Protein AF-A0A2R6DXY2-F1 (afdb_monomer)

Radius of gyration: 18.23 Å; Cα contacts (8 Å, |Δi|>4): 212; chains: 1; bounding box: 72×23×30 Å

Foldseek 3Di:
DDDDDDPPPPPDPPPDVWDWDWDQAQQAIKTWTDDPPDTDDIDHQDGAGFQEWDDDPQKI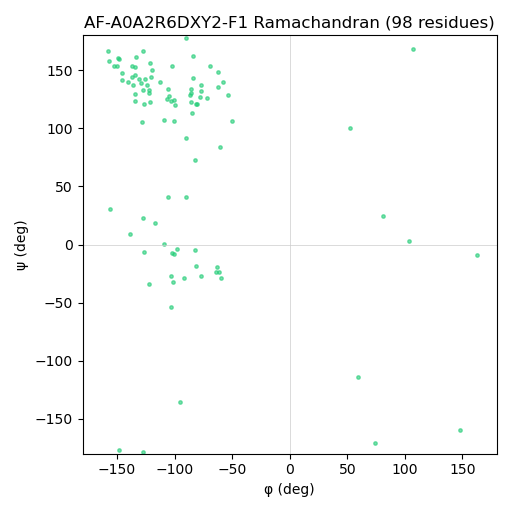WTAHQAAIWIDRPPGTDGPPPTHFRYWYDDPPDIDGHDDD

pLDDT: mean 86.92, std 17.07, range [41.28, 98.19]

Secondary structure (DSSP, 8-state):
-----SSTT--S------EEEEEEETTEEEEEEE-SSSEEEEEEEE-S--SEEEE-SS-EEEE-SS-EEEESSS--EE-S--S-SEEEEETTEEEEE---

Sequence (100 aa):
MGEDASEERNLFARTREQTAAYVASDLGVVRVDLGPDRIGEFSLVERCSARGVAASDALITVATPDDVLLDRGDGFADAGFGAATAVGIDGETVYAGAPD

Solvent-accessible surface area (backbone atoms only — not comparable to full-atom values): 6024 Å² total; per-residue (Å²): 139,83,79,89,87,79,77,82,85,75,79,72,87,69,82,61,89,58,48,78,44,76,44,51,31,70,72,13,36,33,41,33,36,28,50,99,88,47,82,61,61,71,47,79,79,45,82,41,55,25,59,19,57,32,72,59,99,69,38,39,38,32,8,16,80,65,31,26,34,38,24,71,84,87,55,78,40,79,68,78,76,36,50,22,44,40,42,43,71,59,92,91,47,78,48,77,38,57,88,133

Nearest PDB structures (foldseek):
  6y7o-assembly2_B  TM=6.076E-01  e=1.134E-01  synthetic construct
  6ttu-assembly1_T  TM=5.366E-01  e=1.659E-01  Homo sapiens
  7mqa-assembly1_LT  TM=6.760E-01  e=9.467E-01  Homo sapiens
  6h16-assembly1_A  TM=6.394E-01  e=9.467E-01  Homo sapiens
  7cqy-assembly2_B  TM=5.772E-01  e=2.662E+00  Acidithiobacillus ferrooxidans

Structure (mmCIF, N/CA/C/O backbone):
data_AF-A0A2R6DXY2-F1
#
_entry.id   AF-A0A2R6DXY2-F1
#
loop_
_atom_site.group_PDB
_atom_site.id
_atom_site.type_symbol
_atom_site.label_atom_id
_atom_site.label_alt_id
_atom_site.label_comp_id
_atom_site.label_asym_id
_atom_site.label_entity_id
_atom_site.label_seq_id
_atom_site.pdbx_PDB_ins_code
_atom_site.Cartn_x
_atom_site.Cartn_y
_atom_site.Cartn_z
_atom_site.occupancy
_atom_site.B_iso_or_equiv
_atom_site.auth_seq_id
_atom_site.auth_comp_id
_atom_site.auth_asym_id
_atom_site.auth_atom_id
_atom_site.pdbx_PDB_model_num
ATOM 1 N N . MET A 1 1 ? -53.065 5.741 13.393 1.00 47.81 1 MET A N 1
ATOM 2 C CA . MET A 1 1 ? -52.691 4.621 12.502 1.00 47.81 1 MET A CA 1
ATOM 3 C C . MET A 1 1 ? -52.083 5.238 11.250 1.00 47.81 1 MET A C 1
ATOM 5 O O . MET A 1 1 ? -52.820 5.888 10.529 1.00 47.81 1 MET A O 1
ATOM 9 N N . GLY A 1 2 ? -50.782 5.188 10.986 1.00 52.72 2 GLY A N 1
ATOM 10 C CA . GLY A 1 2 ? -49.680 4.541 11.700 1.00 52.72 2 GLY A CA 1
ATOM 11 C C . GLY A 1 2 ? -48.605 5.541 12.128 1.00 52.72 2 GLY A C 1
ATOM 12 O O . GLY A 1 2 ? -48.518 6.643 11.590 1.00 52.72 2 GLY A O 1
ATOM 13 N N . GLU A 1 3 ? -47.875 5.135 13.155 1.00 52.91 3 GLU A N 1
ATOM 14 C CA . GLU A 1 3 ? -46.716 5.819 13.714 1.00 52.91 3 GLU A CA 1
ATOM 15 C C . GLU A 1 3 ? -45.445 5.456 12.927 1.00 52.91 3 GLU A C 1
ATOM 17 O O . GLU A 1 3 ? -45.430 4.461 12.203 1.00 52.91 3 GLU A O 1
ATOM 22 N N . ASP A 1 4 ? -44.419 6.292 13.097 1.00 56.62 4 ASP A N 1
ATOM 23 C CA . ASP A 1 4 ? -42.991 5.950 13.067 1.00 56.62 4 ASP A CA 1
ATOM 24 C C . ASP A 1 4 ? -42.431 5.181 11.860 1.00 56.62 4 ASP A C 1
ATOM 26 O O . ASP A 1 4 ? -42.464 3.958 11.796 1.00 56.62 4 ASP A O 1
ATOM 30 N N . ALA A 1 5 ? -41.788 5.907 10.935 1.00 57.06 5 ALA A N 1
ATOM 31 C CA . ALA A 1 5 ? -40.783 5.325 10.032 1.00 57.06 5 ALA A CA 1
ATOM 32 C C . ALA A 1 5 ? -39.783 6.368 9.490 1.00 57.06 5 ALA A C 1
ATOM 34 O O . ALA A 1 5 ? -39.340 6.284 8.343 1.00 57.06 5 ALA A O 1
ATOM 35 N N . SER A 1 6 ? -39.465 7.427 10.242 1.00 53.41 6 SER A N 1
ATOM 36 C CA . SER A 1 6 ? -38.537 8.470 9.752 1.00 53.41 6 SER A CA 1
ATOM 37 C C . SER A 1 6 ? -37.354 8.773 10.669 1.00 53.41 6 SER A C 1
ATOM 39 O O . SER A 1 6 ? -36.429 9.450 10.226 1.00 53.41 6 SER A O 1
ATOM 41 N N . GLU A 1 7 ? -37.298 8.206 11.876 1.00 50.00 7 GLU A N 1
ATOM 42 C CA . GLU A 1 7 ? -36.168 8.409 12.799 1.00 50.00 7 GLU A CA 1
ATOM 43 C C . GLU A 1 7 ? -35.175 7.228 12.842 1.00 50.00 7 GLU A C 1
ATOM 45 O O . GLU A 1 7 ? -34.075 7.357 13.374 1.00 50.00 7 GLU A O 1
ATOM 50 N N . GLU A 1 8 ? -35.483 6.102 12.187 1.00 41.28 8 GLU A N 1
ATOM 51 C CA . GLU A 1 8 ? -34.664 4.873 12.227 1.00 41.28 8 GLU A CA 1
ATOM 52 C C . GLU A 1 8 ? -33.468 4.864 11.256 1.00 41.28 8 GLU A C 1
ATOM 54 O O . GLU A 1 8 ? -32.636 3.960 11.277 1.00 41.28 8 GLU A O 1
ATOM 59 N N . ARG A 1 9 ? -33.330 5.886 10.408 1.00 46.94 9 ARG A N 1
ATOM 60 C CA . ARG A 1 9 ? -32.213 6.020 9.456 1.00 46.94 9 ARG A CA 1
ATOM 61 C C . ARG A 1 9 ? -31.214 7.092 9.893 1.00 46.94 9 ARG A C 1
ATOM 63 O O . ARG A 1 9 ? -30.744 7.865 9.074 1.00 46.94 9 ARG A O 1
ATOM 70 N N . ASN A 1 10 ? -30.905 7.167 11.182 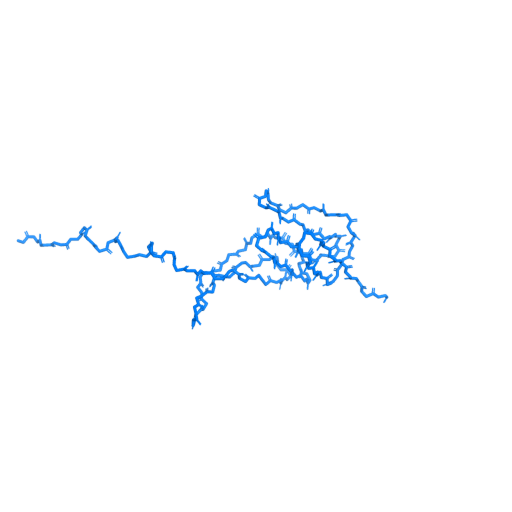1.00 47.22 10 ASN A N 1
ATOM 71 C CA . ASN A 1 10 ? -29.830 8.023 11.705 1.00 47.22 10 ASN A CA 1
ATOM 72 C C . ASN A 1 10 ? -28.840 7.251 12.589 1.00 47.22 10 ASN A C 1
ATOM 74 O O . ASN A 1 10 ? -28.131 7.833 13.408 1.00 47.22 10 ASN A O 1
ATOM 78 N N . LEU A 1 11 ? -28.751 5.934 12.422 1.00 51.94 11 LEU A N 1
ATOM 79 C CA . LEU A 1 11 ? -27.739 5.120 13.078 1.00 51.94 11 LEU A CA 1
ATOM 80 C C . LEU A 1 11 ? -26.761 4.671 11.994 1.00 51.94 11 LEU A C 1
ATOM 82 O O . LEU A 1 11 ? -27.177 3.923 11.135 1.00 51.94 11 LEU A O 1
ATOM 86 N N . PHE A 1 12 ? -25.546 5.228 11.964 1.00 48.16 12 PHE A N 1
ATOM 87 C CA . PHE A 1 12 ? -24.272 4.615 11.513 1.00 48.16 12 PHE A CA 1
ATOM 88 C C . PHE A 1 12 ? -23.182 5.659 11.218 1.00 48.16 12 PHE A C 1
ATOM 90 O O . PHE A 1 12 ? -22.021 5.295 11.113 1.00 48.16 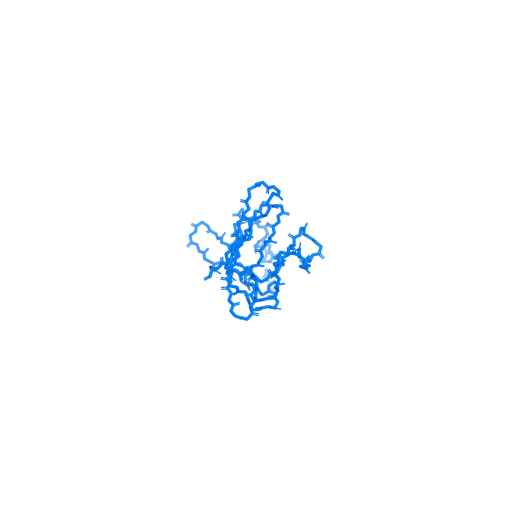12 PHE A O 1
ATOM 97 N N . ALA A 1 13 ? -23.476 6.962 11.207 1.00 44.75 13 ALA A N 1
ATOM 98 C CA . ALA A 1 13 ? -22.437 7.993 11.079 1.00 44.75 13 ALA A CA 1
ATOM 99 C C . ALA A 1 13 ? -21.879 8.447 12.443 1.00 44.75 13 ALA A C 1
ATOM 101 O O . ALA A 1 13 ? -21.654 9.627 12.696 1.00 44.75 13 ALA A O 1
ATOM 102 N N . ARG A 1 14 ? -21.655 7.507 13.367 1.00 41.28 14 ARG A N 1
ATOM 103 C CA . ARG A 1 14 ? -20.570 7.689 14.333 1.00 41.28 14 ARG A CA 1
ATOM 104 C C . ARG A 1 14 ? -19.383 7.045 13.646 1.00 41.28 14 ARG A C 1
ATOM 106 O O . ARG A 1 14 ? -19.222 5.832 13.760 1.00 41.28 14 ARG A O 1
ATOM 113 N N . THR A 1 15 ? -18.620 7.835 12.891 1.00 51.53 15 THR A N 1
ATOM 114 C CA . THR A 1 15 ? -17.292 7.438 12.417 1.00 51.53 15 THR A CA 1
ATOM 115 C C . THR A 1 15 ? -16.457 7.199 13.664 1.00 51.53 15 THR A C 1
ATOM 117 O O . THR A 1 15 ? -15.830 8.099 14.211 1.00 51.53 15 THR A O 1
ATOM 120 N N . ARG A 1 16 ? -16.588 5.991 14.208 1.00 55.69 16 ARG A N 1
ATOM 121 C CA . ARG A 1 16 ? -15.682 5.443 15.200 1.00 55.69 16 ARG A CA 1
ATOM 122 C C . ARG A 1 16 ? -14.318 5.467 14.525 1.00 55.69 16 ARG A C 1
ATOM 124 O O . ARG A 1 16 ? -14.258 5.197 13.326 1.00 55.69 16 ARG A O 1
ATOM 131 N N . GLU A 1 17 ? -13.272 5.812 15.261 1.00 57.53 17 GLU A N 1
ATOM 132 C CA . GLU A 1 17 ? -11.899 5.667 14.782 1.00 57.53 17 GLU A CA 1
ATOM 133 C C . GLU A 1 17 ? -11.752 4.233 14.252 1.00 57.53 17 GLU A C 1
ATOM 135 O O . GLU A 1 17 ? -11.848 3.266 15.008 1.00 57.53 17 GLU A O 1
ATOM 140 N N . GLN A 1 18 ? -11.704 4.105 12.927 1.00 71.19 18 GLN A N 1
ATOM 141 C CA . GLN A 1 18 ? -11.587 2.840 12.218 1.00 71.19 18 GLN A CA 1
ATOM 142 C C . GLN A 1 18 ? -10.169 2.790 11.689 1.00 71.19 18 GLN A C 1
ATOM 144 O O . GLN A 1 18 ? -9.714 3.720 11.023 1.00 71.19 18 GLN A O 1
ATOM 149 N N . THR A 1 19 ? -9.461 1.721 12.019 1.00 88.50 19 THR A N 1
ATOM 150 C CA . THR A 1 19 ? -8.109 1.506 11.518 1.00 88.50 19 THR A CA 1
ATOM 151 C C . THR A 1 19 ? -8.216 0.829 10.162 1.00 88.50 19 THR A C 1
ATOM 153 O O . THR A 1 19 ? -8.803 -0.244 10.058 1.00 88.50 19 THR A O 1
ATOM 156 N N . ALA A 1 20 ? -7.652 1.433 9.121 1.00 91.62 20 ALA A N 1
ATOM 157 C CA . ALA A 1 20 ? -7.544 0.778 7.825 1.00 91.62 20 ALA A CA 1
ATOM 158 C C . ALA A 1 20 ? -6.341 -0.175 7.832 1.00 91.62 20 ALA A C 1
ATOM 160 O O . ALA A 1 20 ? -5.206 0.248 8.046 1.00 91.62 20 ALA A O 1
ATOM 161 N N . ALA A 1 21 ? -6.588 -1.456 7.585 1.00 94.31 21 ALA A N 1
ATOM 162 C CA . ALA A 1 21 ? -5.555 -2.430 7.263 1.00 94.31 21 ALA A CA 1
ATOM 163 C C . ALA A 1 21 ? -5.543 -2.704 5.758 1.00 94.31 21 ALA A C 1
ATOM 165 O O . ALA A 1 21 ? -6.567 -2.583 5.085 1.00 94.31 21 ALA A O 1
ATOM 166 N N . TYR A 1 22 ? -4.387 -3.110 5.240 1.00 96.38 22 TYR A N 1
ATOM 167 C CA . TYR A 1 22 ? -4.213 -3.448 3.832 1.00 96.38 22 TYR A CA 1
ATOM 168 C C . TYR A 1 22 ? -3.662 -4.861 3.697 1.00 96.38 22 TYR A C 1
ATOM 170 O O . TYR A 1 22 ? -2.756 -5.257 4.430 1.00 96.38 22 TYR A O 1
ATOM 178 N N . VAL A 1 23 ? -4.215 -5.620 2.755 1.00 97.00 23 VAL A N 1
ATOM 179 C CA . VAL A 1 23 ? -3.816 -7.000 2.475 1.00 97.00 23 VAL A CA 1
ATOM 180 C C . VAL A 1 23 ? -3.360 -7.093 1.028 1.00 97.00 23 VAL A C 1
ATOM 182 O O . VAL A 1 23 ? -4.121 -6.776 0.114 1.00 97.00 23 VAL A O 1
ATOM 185 N N . ALA A 1 24 ? -2.121 -7.541 0.830 1.00 97.19 24 ALA A N 1
ATOM 186 C CA . ALA A 1 24 ? -1.606 -7.893 -0.485 1.00 97.19 24 ALA A CA 1
ATOM 187 C C . ALA A 1 24 ? -2.152 -9.260 -0.910 1.00 97.19 24 ALA A C 1
ATOM 189 O O . ALA A 1 24 ? -2.234 -10.202 -0.116 1.00 97.19 24 ALA A O 1
ATOM 190 N N . SER A 1 25 ? -2.556 -9.369 -2.164 1.00 96.50 25 SER A N 1
ATOM 191 C CA . SER A 1 25 ? -3.037 -10.598 -2.782 1.00 96.50 25 SER A CA 1
ATOM 192 C C . SER A 1 25 ? -2.694 -10.577 -4.265 1.00 96.50 25 SER A C 1
ATOM 194 O O . SER A 1 25 ? -2.518 -9.516 -4.854 1.00 96.50 25 SER A O 1
ATOM 196 N N . ASP A 1 26 ? -2.684 -11.746 -4.899 1.00 95.12 26 ASP A N 1
ATOM 197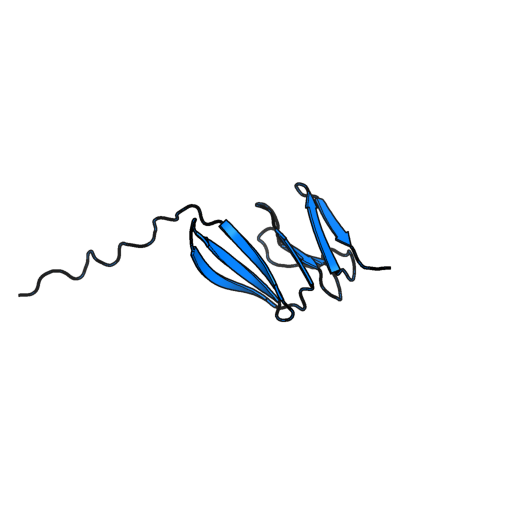 C CA . ASP A 1 26 ? -2.403 -11.848 -6.338 1.00 95.12 26 ASP A CA 1
ATOM 198 C C . ASP A 1 26 ? -3.429 -11.089 -7.210 1.00 95.12 26 ASP A C 1
ATOM 200 O O . ASP A 1 26 ? -3.121 -10.668 -8.319 1.00 95.12 26 ASP A O 1
ATOM 204 N N . LEU A 1 27 ? -4.642 -10.864 -6.682 1.00 96.06 27 LEU A N 1
ATOM 205 C CA . LEU A 1 27 ? -5.679 -10.039 -7.312 1.00 96.06 27 LEU A CA 1
ATOM 206 C C . LEU A 1 27 ? -5.428 -8.525 -7.173 1.00 96.06 27 LEU A C 1
ATOM 208 O O . LEU A 1 27 ? -5.949 -7.747 -7.978 1.00 96.06 27 LEU A O 1
ATOM 212 N N . GLY A 1 28 ? -4.723 -8.098 -6.125 1.00 96.25 28 GLY A N 1
ATOM 213 C CA . GLY A 1 28 ? -4.521 -6.688 -5.810 1.00 96.25 28 GLY A CA 1
ATOM 214 C C . GLY A 1 28 ? -4.411 -6.394 -4.324 1.00 96.25 28 GLY A C 1
ATOM 215 O O . GLY A 1 28 ? -4.133 -7.274 -3.505 1.00 96.25 28 GLY A O 1
ATOM 216 N N . VAL A 1 29 ? -4.653 -5.132 -3.981 1.00 97.44 29 VAL A N 1
ATOM 217 C CA . VAL A 1 29 ? -4.615 -4.650 -2.599 1.00 97.44 29 VAL A CA 1
ATOM 218 C C . VAL A 1 29 ? -6.027 -4.470 -2.077 1.00 97.44 29 VAL A C 1
ATOM 220 O O . VAL A 1 29 ? -6.830 -3.725 -2.641 1.00 97.44 29 VAL A O 1
ATOM 223 N N . VAL A 1 30 ? -6.327 -5.147 -0.973 1.00 97.31 30 VAL A N 1
ATOM 224 C CA . VAL A 1 30 ? -7.615 -5.038 -0.286 1.00 97.31 30 VAL A CA 1
ATOM 225 C C . VAL A 1 30 ? -7.458 -4.118 0.915 1.00 97.31 30 VAL A C 1
ATOM 227 O O . VAL A 1 30 ? -6.634 -4.389 1.786 1.00 97.31 30 VAL A O 1
ATOM 230 N N . ARG A 1 31 ? -8.268 -3.061 0.986 1.00 95.50 31 ARG A N 1
ATOM 231 C CA . ARG A 1 31 ? -8.447 -2.253 2.196 1.00 95.50 31 ARG A CA 1
ATOM 232 C C . ARG A 1 31 ? -9.508 -2.901 3.069 1.00 95.50 31 ARG A C 1
ATOM 234 O O . ARG A 1 31 ? -10.571 -3.270 2.572 1.00 95.50 31 ARG A O 1
ATOM 241 N N . VAL A 1 32 ? -9.224 -3.006 4.358 1.00 95.56 32 VAL A N 1
ATOM 242 C CA . VAL A 1 32 ? -10.091 -3.602 5.371 1.00 95.56 32 VAL A CA 1
ATOM 243 C C . VAL A 1 32 ? -10.266 -2.601 6.503 1.00 95.56 32 VAL A C 1
ATOM 245 O O . VAL A 1 32 ? -9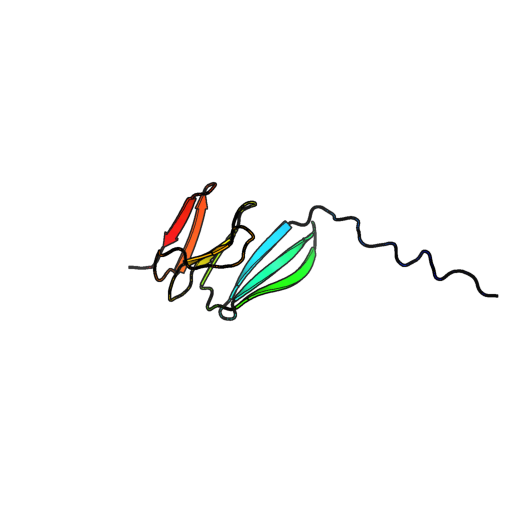.290 -2.195 7.131 1.00 95.56 32 VAL A O 1
ATOM 248 N N . ASP A 1 33 ? -11.503 -2.211 6.777 1.00 93.44 33 ASP A N 1
ATOM 249 C CA . ASP A 1 33 ? -11.825 -1.351 7.909 1.00 93.44 33 ASP A CA 1
ATOM 250 C C . ASP A 1 33 ? -11.913 -2.188 9.189 1.00 93.44 33 ASP A C 1
ATOM 252 O O . ASP A 1 33 ? -12.704 -3.128 9.292 1.00 93.44 33 ASP A O 1
ATOM 256 N N . LEU A 1 34 ? -11.084 -1.868 10.179 1.00 91.38 34 LEU A N 1
ATOM 257 C CA . LEU A 1 34 ? -11.035 -2.559 11.462 1.00 91.38 34 LEU A CA 1
ATOM 258 C C . LEU A 1 34 ? -11.684 -1.710 12.551 1.00 91.38 34 LEU A C 1
ATOM 260 O O . LEU A 1 34 ? -11.338 -0.547 12.768 1.00 91.38 34 LEU A O 1
ATOM 264 N N . GLY A 1 35 ? -12.620 -2.330 13.265 1.00 88.06 35 GLY A N 1
ATOM 265 C CA . GLY A 1 35 ? -13.087 -1.852 14.557 1.00 88.06 35 GLY A CA 1
ATOM 266 C C . GLY A 1 35 ? -12.265 -2.453 15.705 1.00 88.06 35 GLY A C 1
ATOM 267 O O . GLY A 1 35 ? -11.420 -3.316 15.478 1.00 88.06 35 GLY A O 1
ATOM 268 N N . PRO A 1 36 ? -12.552 -2.067 16.960 1.00 84.88 36 PRO A N 1
ATOM 269 C CA . PRO A 1 36 ? -11.803 -2.542 18.131 1.00 84.88 36 PRO A CA 1
ATOM 270 C C . PRO A 1 36 ? -11.835 -4.069 18.327 1.00 84.88 36 PRO A C 1
ATOM 272 O O . PRO A 1 36 ? -10.902 -4.639 18.879 1.00 84.88 36 PRO A O 1
ATOM 275 N N . ASP A 1 37 ? -12.907 -4.727 17.883 1.00 88.25 37 ASP A N 1
ATOM 276 C CA . ASP A 1 37 ? -13.181 -6.150 18.127 1.00 88.25 37 ASP A CA 1
ATOM 277 C C . ASP A 1 37 ? -13.748 -6.882 16.896 1.00 88.25 37 ASP A C 1
ATOM 279 O O . ASP A 1 37 ? -14.177 -8.033 16.991 1.00 88.25 37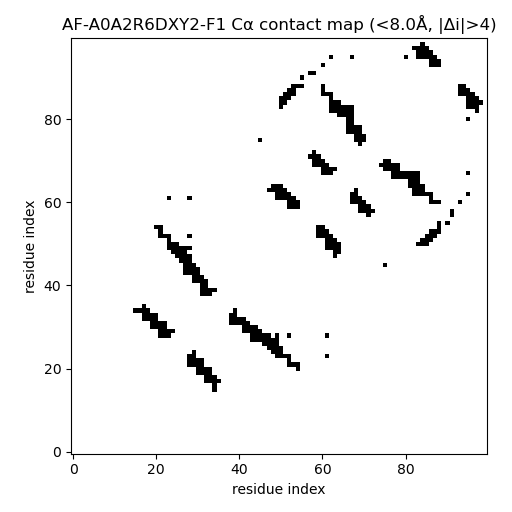 ASP A O 1
ATOM 283 N N . ARG A 1 38 ? -13.764 -6.232 15.725 1.00 88.31 38 ARG A N 1
ATOM 284 C CA . ARG A 1 38 ? -14.359 -6.787 14.501 1.00 88.31 38 ARG A CA 1
ATOM 285 C C . ARG A 1 38 ? -13.686 -6.288 13.232 1.00 88.31 38 ARG A C 1
ATOM 287 O O . ARG A 1 38 ? -13.201 -5.160 13.180 1.00 88.31 38 ARG A O 1
ATOM 294 N N . ILE A 1 39 ? -13.772 -7.112 12.194 1.00 91.88 39 ILE A N 1
ATOM 295 C CA . ILE A 1 39 ? -13.509 -6.720 10.811 1.00 91.88 39 ILE A CA 1
ATOM 296 C C . ILE A 1 39 ? -14.811 -6.160 10.229 1.00 91.88 39 ILE A C 1
ATOM 298 O O . ILE A 1 39 ? -15.869 -6.776 10.371 1.00 91.88 39 ILE A O 1
ATOM 302 N N . GLY A 1 40 ? -14.732 -4.968 9.649 1.00 89.75 40 GLY A N 1
ATOM 303 C CA . GLY A 1 40 ? -15.830 -4.272 8.995 1.00 89.75 40 GLY A CA 1
ATOM 304 C C . GLY A 1 40 ? -15.846 -4.513 7.490 1.00 89.75 40 GLY A C 1
ATOM 305 O O . GLY A 1 40 ? -15.709 -5.643 7.019 1.00 89.75 40 GLY A O 1
ATOM 306 N N . GLU A 1 41 ? -16.057 -3.433 6.741 1.00 91.88 41 GLU A N 1
ATOM 307 C CA . GLU A 1 41 ? -16.087 -3.475 5.283 1.00 91.88 41 GLU A CA 1
ATOM 308 C C . GLU A 1 41 ? -14.700 -3.756 4.697 1.00 91.88 41 GLU A C 1
ATOM 310 O O . GLU A 1 41 ? -13.661 -3.449 5.287 1.00 91.88 41 GLU A O 1
ATOM 315 N N . PHE A 1 42 ? -14.696 -4.346 3.505 1.00 94.69 42 PHE A N 1
ATOM 316 C CA . PHE A 1 42 ? -13.492 -4.548 2.718 1.00 94.69 42 PHE A CA 1
ATOM 317 C C . PHE A 1 42 ? -13.742 -4.159 1.265 1.00 94.69 42 PHE A C 1
ATOM 319 O O . PHE A 1 42 ? -14.837 -4.336 0.729 1.00 94.69 42 PHE A O 1
ATOM 326 N N . SER A 1 43 ? -12.716 -3.618 0.619 1.00 94.69 43 SER A N 1
ATOM 327 C CA . SER A 1 43 ? -12.778 -3.154 -0.767 1.00 94.69 43 SER A CA 1
ATOM 328 C C . SER A 1 43 ? -11.446 -3.381 -1.471 1.00 94.69 43 SER A C 1
ATOM 330 O O . SER A 1 43 ? -10.389 -3.337 -0.848 1.00 94.69 43 SER A O 1
ATOM 332 N N . LEU A 1 44 ? -11.495 -3.650 -2.775 1.00 96.06 44 LEU A N 1
ATOM 333 C CA . LEU A 1 44 ? -10.301 -3.745 -3.612 1.00 96.06 44 LEU A CA 1
ATOM 334 C C . LEU A 1 44 ? -9.928 -2.333 -4.068 1.00 96.06 44 LEU A C 1
ATOM 336 O O . LEU A 1 44 ? -10.704 -1.722 -4.804 1.00 96.06 44 LEU A O 1
ATOM 340 N N . VAL A 1 45 ? -8.786 -1.821 -3.606 1.00 95.75 45 VAL A N 1
ATOM 341 C CA . VAL A 1 45 ? -8.353 -0.440 -3.890 1.00 95.75 45 VAL A CA 1
ATOM 342 C C . VAL A 1 45 ? -7.482 -0.340 -5.133 1.00 95.75 45 VAL A C 1
ATOM 344 O O . VAL A 1 45 ? -7.537 0.670 -5.819 1.00 95.75 45 VAL A O 1
ATOM 347 N N . GLU A 1 46 ? -6.745 -1.401 -5.456 1.00 96.12 46 GLU A N 1
ATOM 348 C CA . GLU A 1 46 ? -5.927 -1.482 -6.666 1.00 96.12 46 GLU A CA 1
ATOM 349 C C . GLU A 1 46 ? -5.907 -2.914 -7.190 1.00 96.12 46 GLU A C 1
ATOM 351 O O . GLU A 1 46 ? -5.868 -3.859 -6.394 1.00 96.12 46 GLU A O 1
ATOM 356 N N . ARG A 1 47 ? -5.940 -3.083 -8.516 1.00 96.38 47 ARG A N 1
ATOM 357 C CA . ARG A 1 47 ? -5.824 -4.386 -9.181 1.00 96.38 47 ARG A CA 1
ATOM 358 C C . ARG A 1 47 ? -4.407 -4.565 -9.702 1.00 96.38 47 ARG A C 1
ATOM 360 O O . ARG A 1 47 ? -4.040 -4.009 -10.730 1.00 96.38 47 ARG A O 1
ATOM 367 N N . CYS A 1 48 ? -3.638 -5.408 -9.028 1.00 94.38 48 CYS A N 1
ATOM 368 C CA . CYS A 1 48 ? -2.256 -5.708 -9.385 1.00 94.38 48 CYS A CA 1
ATOM 369 C C . CYS A 1 48 ? -1.823 -7.058 -8.793 1.00 94.38 48 CYS A C 1
ATOM 371 O O . CYS A 1 48 ? -2.484 -7.592 -7.909 1.00 94.38 48 CYS A O 1
ATOM 373 N N . SER A 1 49 ? -0.693 -7.611 -9.232 1.00 95.06 49 SER A N 1
ATOM 374 C CA . SER A 1 49 ? -0.114 -8.808 -8.601 1.00 95.06 49 SER A CA 1
ATOM 375 C C . SER A 1 49 ? 0.696 -8.421 -7.358 1.00 95.06 49 SER A C 1
ATOM 377 O O . SER A 1 49 ? 1.930 -8.421 -7.380 1.00 95.06 49 SER A O 1
ATOM 379 N N . ALA A 1 50 ? 0.003 -8.033 -6.284 1.00 96.88 50 ALA A N 1
ATOM 380 C CA . ALA A 1 50 ? 0.625 -7.534 -5.060 1.00 96.88 50 ALA A CA 1
ATOM 381 C C . ALA A 1 50 ? 1.326 -8.658 -4.277 1.00 96.88 50 ALA A C 1
ATOM 383 O O . ALA A 1 50 ? 0.722 -9.668 -3.916 1.00 96.88 50 ALA A O 1
ATOM 384 N N . ARG A 1 51 ? 2.608 -8.451 -3.964 1.00 96.88 51 ARG A N 1
ATOM 385 C CA . ARG A 1 51 ? 3.451 -9.372 -3.176 1.00 96.88 51 ARG A CA 1
ATOM 386 C C . ARG A 1 51 ? 3.624 -8.930 -1.728 1.00 96.88 51 ARG A C 1
ATOM 388 O O . ARG A 1 51 ? 3.731 -9.762 -0.834 1.00 96.88 51 ARG A O 1
ATOM 395 N N . GLY A 1 52 ? 3.628 -7.623 -1.507 1.00 97.00 52 GLY A N 1
ATOM 396 C CA . GLY A 1 52 ? 3.764 -7.003 -0.199 1.00 97.00 52 GLY A CA 1
ATOM 397 C C . GLY A 1 52 ? 3.085 -5.645 -0.203 1.00 97.00 52 GLY A C 1
ATOM 398 O O . GLY A 1 52 ? 2.950 -5.023 -1.254 1.00 97.00 52 GLY A O 1
ATOM 399 N N . VAL A 1 53 ? 2.641 -5.195 0.964 1.00 97.81 53 VAL A N 1
ATOM 400 C CA . VAL A 1 53 ? 2.030 -3.878 1.141 1.00 97.81 53 VAL A CA 1
ATOM 401 C C . VAL A 1 53 ? 2.507 -3.281 2.454 1.00 97.81 53 VAL A C 1
ATOM 403 O O . VAL A 1 53 ? 2.619 -3.985 3.458 1.00 97.81 53 VAL A O 1
ATOM 406 N N . ALA A 1 54 ? 2.781 -1.985 2.441 1.00 97.56 54 ALA A N 1
ATOM 407 C CA . ALA A 1 54 ? 2.979 -1.191 3.638 1.00 97.56 54 ALA A CA 1
ATOM 408 C C . ALA A 1 54 ? 2.126 0.072 3.521 1.00 97.56 54 ALA A C 1
ATOM 410 O O . ALA A 1 54 ? 1.971 0.629 2.437 1.00 97.56 54 ALA A O 1
ATOM 411 N N . ALA A 1 55 ? 1.554 0.508 4.636 1.00 95.62 55 ALA A N 1
ATOM 412 C CA . ALA A 1 55 ? 0.730 1.704 4.686 1.00 95.62 55 ALA A CA 1
ATOM 413 C C . ALA A 1 55 ? 1.071 2.522 5.928 1.00 95.62 55 ALA A C 1
ATOM 415 O O . ALA A 1 55 ? 1.370 1.972 6.991 1.00 95.62 55 ALA A O 1
ATOM 416 N N . SER A 1 56 ? 1.010 3.835 5.773 1.00 93.56 56 SER A N 1
ATOM 417 C CA . SER A 1 56 ? 1.053 4.819 6.844 1.00 93.56 56 SER A CA 1
ATOM 418 C C . SER A 1 56 ? -0.141 5.764 6.700 1.00 93.56 56 SER A C 1
ATOM 420 O O . SER A 1 56 ? -0.964 5.612 5.799 1.00 93.56 56 SER A O 1
ATOM 422 N N . ASP A 1 57 ? -0.237 6.755 7.584 1.00 89.38 57 ASP A N 1
ATOM 423 C CA . ASP A 1 57 ? -1.285 7.780 7.507 1.00 89.38 57 ASP A CA 1
ATOM 424 C C . ASP A 1 57 ? -1.175 8.642 6.231 1.00 89.38 57 ASP A C 1
ATOM 426 O O . ASP A 1 57 ? -2.156 9.217 5.773 1.00 89.38 57 ASP A O 1
ATOM 430 N N . ALA A 1 58 ? 0.026 8.718 5.640 1.00 90.38 58 ALA A N 1
ATOM 431 C CA . ALA A 1 58 ? 0.326 9.602 4.516 1.00 90.38 58 ALA A CA 1
ATOM 432 C C . ALA A 1 58 ? 0.386 8.893 3.156 1.00 90.38 58 ALA A C 1
ATOM 434 O O . ALA A 1 58 ? 0.205 9.544 2.126 1.00 90.38 58 ALA A O 1
ATOM 435 N N . LEU A 1 59 ? 0.711 7.596 3.123 1.00 94.56 59 LEU A N 1
ATOM 436 C CA . LEU A 1 59 ? 0.927 6.877 1.868 1.00 94.56 59 LEU A CA 1
ATOM 437 C C . LEU A 1 59 ? 0.746 5.365 1.994 1.00 94.56 59 LEU A C 1
ATOM 439 O O . LEU A 1 59 ? 0.905 4.778 3.066 1.00 94.56 59 LEU A O 1
ATOM 443 N N . ILE A 1 60 ? 0.482 4.732 0.857 1.00 96.62 60 ILE A N 1
ATOM 444 C CA . ILE A 1 60 ? 0.401 3.281 0.696 1.00 96.62 60 ILE A CA 1
ATOM 445 C C . ILE A 1 60 ? 1.412 2.879 -0.373 1.00 96.62 60 ILE A C 1
ATOM 447 O O . ILE A 1 60 ? 1.465 3.490 -1.436 1.00 96.62 60 ILE A O 1
ATOM 451 N N . THR A 1 61 ? 2.208 1.848 -0.105 1.00 97.94 61 THR A N 1
ATOM 452 C CA . THR A 1 61 ? 3.170 1.288 -1.059 1.00 97.94 61 THR A CA 1
ATOM 453 C C . THR A 1 61 ? 2.959 -0.209 -1.241 1.00 97.94 61 THR A C 1
ATOM 455 O O . THR A 1 61 ? 2.629 -0.921 -0.287 1.00 97.94 61 THR A O 1
ATOM 458 N N . VAL A 1 62 ? 3.137 -0.693 -2.469 1.00 98.19 62 VAL A N 1
ATOM 459 C CA . VAL A 1 62 ? 2.824 -2.065 -2.877 1.00 98.19 62 VAL A CA 1
ATOM 460 C C . VAL A 1 62 ? 3.970 -2.629 -3.700 1.00 98.19 62 VAL A C 1
ATOM 462 O O . VAL A 1 62 ? 4.326 -2.083 -4.739 1.00 98.19 62 VAL A O 1
ATOM 465 N N . ALA A 1 63 ? 4.521 -3.759 -3.268 1.00 98.06 63 ALA A N 1
ATOM 466 C CA . ALA A 1 63 ? 5.503 -4.504 -4.042 1.00 98.06 63 ALA A CA 1
ATOM 467 C C . ALA A 1 63 ? 4.800 -5.312 -5.139 1.00 98.06 63 ALA A C 1
ATOM 469 O O . ALA A 1 63 ? 3.910 -6.111 -4.831 1.00 98.06 63 ALA A O 1
ATOM 470 N N . THR A 1 64 ? 5.225 -5.167 -6.392 1.00 97.31 64 THR A N 1
ATOM 471 C CA . THR A 1 64 ? 4.713 -5.951 -7.527 1.00 97.31 64 THR A CA 1
ATOM 472 C C . THR A 1 64 ? 5.877 -6.605 -8.294 1.00 97.31 64 THR A C 1
ATOM 474 O O . THR A 1 64 ? 7.044 -6.276 -8.052 1.00 97.31 64 THR A O 1
ATOM 477 N N . PRO A 1 65 ? 5.614 -7.574 -9.195 1.00 96.00 65 PRO A N 1
ATOM 478 C CA . PRO A 1 65 ? 6.646 -8.147 -10.059 1.00 96.00 65 PRO A CA 1
ATOM 479 C C . PRO A 1 65 ? 7.300 -7.172 -11.040 1.00 96.00 65 PRO A C 1
ATOM 481 O O . PRO A 1 65 ? 8.370 -7.513 -11.532 1.00 96.00 65 PRO A O 1
ATOM 484 N N . ASP A 1 66 ? 6.676 -6.032 -11.337 1.00 95.06 66 ASP A N 1
ATOM 485 C CA . ASP A 1 66 ? 7.160 -5.081 -12.346 1.00 95.06 66 ASP A CA 1
ATOM 486 C C . ASP A 1 66 ? 7.829 -3.871 -11.683 1.00 95.06 66 ASP A C 1
ATOM 488 O O . ASP A 1 66 ? 9.001 -3.593 -11.933 1.00 95.06 66 ASP A O 1
ATOM 492 N N . ASP A 1 67 ? 7.109 -3.213 -10.770 1.00 97.25 67 ASP A N 1
ATOM 493 C CA . ASP A 1 67 ? 7.584 -2.046 -10.022 1.00 97.25 67 ASP A CA 1
ATOM 494 C C . ASP A 1 67 ? 6.967 -1.969 -8.608 1.00 97.25 67 ASP A C 1
ATOM 496 O O . ASP A 1 67 ? 6.215 -2.853 -8.175 1.00 97.25 67 ASP A O 1
ATOM 500 N N . VAL A 1 68 ? 7.281 -0.916 -7.857 1.00 97.69 68 VAL A N 1
ATOM 501 C CA . VAL A 1 68 ? 6.630 -0.600 -6.586 1.00 97.69 68 VAL A CA 1
ATOM 502 C C . VAL A 1 68 ? 5.588 0.474 -6.840 1.00 97.69 68 VAL A C 1
ATOM 504 O O . VAL A 1 68 ? 5.924 1.577 -7.257 1.00 97.69 68 VAL A O 1
ATOM 507 N N . LEU A 1 69 ? 4.328 0.176 -6.539 1.00 97.69 69 LEU A N 1
ATOM 508 C CA . LEU A 1 69 ? 3.256 1.159 -6.653 1.00 97.69 69 LEU A CA 1
ATOM 509 C C . LEU A 1 69 ? 3.191 2.010 -5.393 1.00 97.69 69 LEU A C 1
ATOM 511 O O . LEU A 1 69 ? 3.358 1.502 -4.284 1.00 97.69 69 LEU A O 1
ATOM 515 N N . LEU A 1 70 ? 2.893 3.290 -5.563 1.00 97.19 70 LEU A N 1
ATOM 516 C CA . LEU A 1 70 ? 2.805 4.268 -4.495 1.00 97.19 70 LEU A CA 1
ATOM 517 C C . LEU A 1 70 ? 1.552 5.123 -4.666 1.00 97.19 70 LEU A C 1
ATOM 519 O O . LEU A 1 70 ? 1.331 5.688 -5.733 1.00 97.19 70 LEU A O 1
ATOM 523 N N . ASP A 1 71 ? 0.776 5.249 -3.596 1.00 96.25 71 ASP A N 1
ATOM 524 C CA . ASP A 1 71 ? -0.376 6.142 -3.509 1.00 96.25 71 ASP A CA 1
ATOM 525 C C . ASP A 1 71 ? -0.197 7.110 -2.334 1.00 96.25 71 ASP A C 1
ATOM 527 O O . ASP A 1 71 ? 0.117 6.701 -1.214 1.00 96.25 71 ASP A O 1
ATOM 531 N N . ARG A 1 72 ? -0.387 8.405 -2.602 1.00 94.06 72 ARG A N 1
ATOM 532 C CA . ARG A 1 72 ? -0.391 9.504 -1.614 1.00 94.06 72 ARG A CA 1
ATOM 533 C C . ARG A 1 72 ? -1.748 10.220 -1.537 1.00 94.06 72 ARG A C 1
ATOM 535 O O . ARG A 1 72 ? -1.820 11.361 -1.086 1.00 94.06 72 ARG A O 1
ATOM 542 N N . GLY A 1 73 ? -2.810 9.581 -2.021 1.00 90.62 73 GLY A N 1
ATOM 543 C CA . GLY A 1 73 ? -4.168 10.117 -2.097 1.00 90.62 73 GLY A CA 1
ATOM 544 C C . GLY A 1 73 ? -4.612 10.570 -3.494 1.00 90.62 73 GLY A C 1
ATOM 545 O O . GLY A 1 73 ? -5.726 11.072 -3.615 1.00 90.62 73 GLY A O 1
ATOM 546 N N . ASP A 1 74 ? -3.783 10.396 -4.528 1.00 91.44 74 ASP A N 1
ATOM 547 C CA . ASP A 1 74 ? -4.125 10.700 -5.935 1.00 91.44 74 ASP A CA 1
ATOM 548 C C . ASP A 1 74 ? -4.292 9.423 -6.786 1.00 91.44 74 ASP A C 1
ATOM 550 O O . ASP A 1 74 ? -4.614 9.487 -7.970 1.00 91.44 74 ASP A O 1
ATOM 554 N N . GLY A 1 75 ? -4.116 8.248 -6.173 1.00 92.94 75 GLY A N 1
ATOM 555 C CA . GLY A 1 75 ? -4.118 6.950 -6.838 1.00 92.94 75 GLY A CA 1
ATOM 556 C C . GLY A 1 75 ? -2.720 6.343 -6.938 1.00 92.94 75 GLY A C 1
ATOM 557 O O . GLY A 1 75 ? -1.705 6.991 -6.671 1.00 92.94 75 GLY A O 1
ATOM 558 N N . PHE A 1 76 ? -2.674 5.065 -7.311 1.00 95.94 76 PHE A N 1
ATOM 559 C CA . PHE A 1 76 ? -1.429 4.313 -7.424 1.00 95.94 76 PHE A CA 1
ATOM 560 C C . PHE A 1 76 ? -0.661 4.673 -8.698 1.00 95.94 76 PHE A C 1
ATOM 562 O O . PHE A 1 76 ? -1.213 4.666 -9.799 1.00 95.94 76 PHE A O 1
ATOM 569 N N . ALA A 1 77 ? 0.636 4.929 -8.542 1.00 96.81 77 ALA A N 1
ATOM 570 C CA . ALA A 1 77 ? 1.579 5.131 -9.638 1.00 96.81 77 ALA A CA 1
ATOM 571 C C . ALA A 1 77 ? 2.900 4.397 -9.371 1.00 96.81 77 ALA A C 1
ATOM 573 O O . ALA A 1 77 ? 3.274 4.193 -8.214 1.00 96.81 77 ALA A O 1
ATOM 574 N N . ASP A 1 78 ? 3.616 4.031 -10.434 1.00 96.75 78 ASP A N 1
ATOM 575 C CA . ASP A 1 78 ? 4.945 3.420 -10.342 1.00 96.75 78 ASP A CA 1
ATOM 576 C C . ASP A 1 78 ? 5.952 4.377 -9.687 1.00 96.75 78 ASP A C 1
ATOM 578 O O . ASP A 1 78 ? 6.012 5.572 -10.004 1.00 96.75 78 ASP A O 1
ATOM 582 N N . ALA A 1 79 ? 6.761 3.854 -8.769 1.00 95.00 79 ALA A N 1
ATOM 583 C CA . ALA A 1 79 ? 7.747 4.617 -8.008 1.00 95.00 79 ALA A CA 1
ATOM 584 C C . ALA A 1 79 ? 9.182 4.460 -8.547 1.00 95.00 79 ALA A C 1
ATOM 586 O O . ALA A 1 79 ? 10.078 5.190 -8.115 1.00 95.00 79 ALA A O 1
ATOM 587 N N . GLY A 1 80 ? 9.405 3.551 -9.499 1.00 96.19 80 GLY A N 1
ATOM 588 C CA . GLY A 1 80 ? 10.670 3.372 -10.213 1.00 96.19 80 GLY A CA 1
ATOM 589 C C . GLY A 1 80 ? 11.720 2.558 -9.456 1.00 96.19 80 GLY A C 1
ATOM 590 O O . GLY A 1 80 ? 12.915 2.731 -9.700 1.00 96.19 80 GLY A O 1
ATOM 591 N N . PHE A 1 81 ? 11.303 1.696 -8.528 1.00 95.06 81 PHE A N 1
ATOM 592 C CA . PHE A 1 81 ? 12.207 0.787 -7.808 1.00 95.06 81 PHE A CA 1
ATOM 593 C C . PHE A 1 81 ? 12.546 -0.478 -8.613 1.00 95.06 81 PHE A C 1
ATOM 595 O O . PHE A 1 81 ? 13.530 -1.154 -8.308 1.00 95.06 81 PHE A O 1
ATOM 602 N N . GLY A 1 82 ? 11.742 -0.799 -9.623 1.00 94.69 82 GLY A N 1
ATOM 603 C CA . GLY A 1 82 ? 11.694 -2.097 -10.276 1.00 94.69 82 GLY A CA 1
ATOM 604 C C . GLY A 1 82 ? 11.000 -3.161 -9.423 1.00 94.69 82 GLY A C 1
ATOM 605 O O . GLY A 1 82 ? 10.398 -2.885 -8.380 1.00 94.69 82 GLY A O 1
ATOM 606 N N . ALA A 1 83 ? 11.100 -4.406 -9.887 1.00 95.81 83 ALA A N 1
ATOM 607 C CA . ALA A 1 83 ? 10.478 -5.565 -9.265 1.00 95.81 83 ALA A CA 1
ATOM 608 C C . ALA A 1 83 ? 10.843 -5.694 -7.777 1.00 95.81 83 ALA A C 1
ATOM 610 O O . ALA A 1 83 ? 12.020 -5.748 -7.413 1.00 95.81 83 ALA A O 1
ATOM 611 N N . ALA A 1 84 ? 9.834 -5.842 -6.918 1.00 97.25 84 ALA A N 1
ATOM 612 C CA . ALA A 1 84 ? 10.022 -5.994 -5.478 1.00 97.25 84 ALA A CA 1
ATOM 613 C C . ALA A 1 84 ? 9.170 -7.138 -4.909 1.00 97.25 84 ALA A C 1
ATOM 615 O O . ALA A 1 84 ? 8.211 -7.616 -5.519 1.00 97.25 84 ALA A O 1
ATOM 616 N N . THR A 1 85 ? 9.533 -7.609 -3.715 1.00 96.19 85 THR A N 1
ATOM 617 C CA . THR A 1 85 ? 8.752 -8.602 -2.950 1.00 96.19 85 THR A CA 1
ATOM 618 C C . THR A 1 85 ? 8.367 -8.081 -1.569 1.00 96.19 85 THR A C 1
ATOM 620 O O . THR A 1 85 ? 7.278 -8.381 -1.089 1.00 96.19 85 THR A O 1
ATOM 623 N N . ALA A 1 86 ? 9.221 -7.267 -0.947 1.00 96.50 86 ALA A N 1
ATOM 624 C CA . ALA A 1 86 ? 8.954 -6.618 0.329 1.00 96.50 86 ALA A CA 1
ATOM 625 C C . ALA A 1 86 ? 9.025 -5.096 0.176 1.00 96.50 86 ALA A C 1
ATOM 627 O O . ALA A 1 86 ? 9.866 -4.583 -0.561 1.00 96.50 86 ALA A O 1
ATOM 628 N N . VAL A 1 87 ? 8.162 -4.387 0.899 1.00 97.75 87 VAL A N 1
ATOM 629 C CA . VAL A 1 87 ? 8.160 -2.923 0.990 1.00 97.75 87 VAL A CA 1
ATOM 630 C C . VAL A 1 87 ? 7.998 -2.485 2.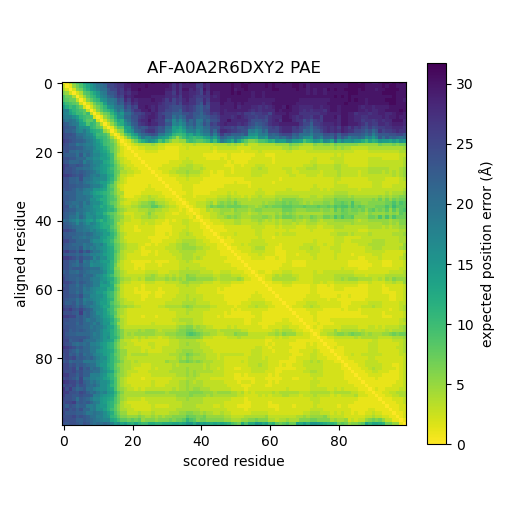440 1.00 97.75 87 VAL A C 1
ATOM 632 O O . VAL A 1 87 ? 7.425 -3.211 3.254 1.00 97.75 87 VAL A O 1
ATOM 635 N N . GLY A 1 88 ? 8.508 -1.302 2.764 1.00 97.12 88 GLY A N 1
ATOM 636 C CA . GLY A 1 88 ? 8.400 -0.697 4.087 1.00 97.12 88 GLY A CA 1
ATOM 637 C C . GLY A 1 88 ? 8.345 0.823 4.005 1.00 97.12 88 GLY A C 1
ATOM 638 O O . GLY A 1 88 ? 8.756 1.411 3.005 1.00 97.12 88 GLY A O 1
ATOM 639 N N . ILE A 1 89 ? 7.839 1.451 5.065 1.00 97.38 89 ILE A N 1
ATOM 640 C CA . ILE A 1 89 ? 7.720 2.906 5.178 1.00 97.38 89 ILE A CA 1
ATOM 641 C C . ILE A 1 89 ? 8.364 3.350 6.493 1.00 97.38 89 ILE A C 1
ATOM 643 O O . ILE A 1 89 ? 8.068 2.777 7.541 1.00 97.38 89 ILE A O 1
ATOM 647 N N . ASP A 1 90 ? 9.196 4.388 6.430 1.00 95.38 90 ASP A N 1
ATOM 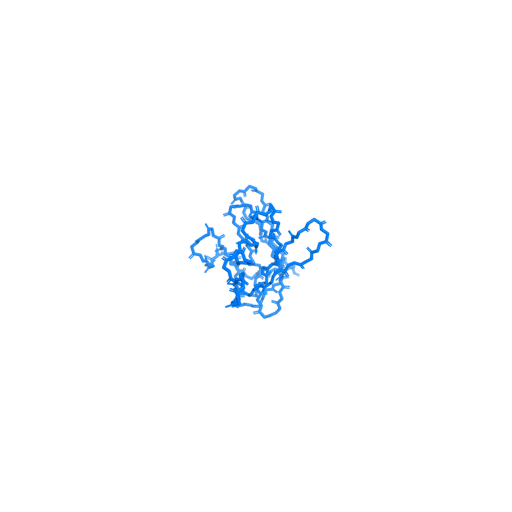648 C CA . ASP A 1 90 ? 9.666 5.152 7.591 1.00 95.38 90 ASP A CA 1
ATOM 649 C C . ASP A 1 90 ? 9.419 6.645 7.338 1.00 95.38 90 ASP A C 1
ATOM 651 O O . ASP A 1 90 ? 10.071 7.273 6.498 1.00 95.38 90 ASP A O 1
ATOM 655 N N . GLY A 1 91 ? 8.408 7.203 8.008 1.00 91.12 91 GLY A N 1
ATOM 656 C CA . GLY A 1 91 ? 7.903 8.545 7.713 1.00 91.12 91 GLY A CA 1
ATOM 657 C C . GLY A 1 91 ? 7.398 8.655 6.269 1.00 91.12 91 GLY A C 1
ATOM 658 O O . GLY A 1 91 ? 6.416 8.016 5.898 1.00 91.12 91 GLY A O 1
ATOM 659 N N . GLU A 1 92 ? 8.080 9.464 5.460 1.00 91.62 92 GLU A N 1
ATOM 660 C CA . GLU A 1 92 ? 7.799 9.645 4.026 1.00 91.62 92 GLU A CA 1
ATOM 661 C C . GLU A 1 92 ? 8.719 8.804 3.121 1.00 91.62 92 GLU A C 1
ATOM 663 O O . GLU A 1 92 ? 8.568 8.803 1.896 1.00 91.62 92 GLU A O 1
ATOM 668 N N . THR A 1 93 ? 9.686 8.097 3.713 1.00 94.44 93 THR A N 1
ATOM 669 C CA . THR A 1 93 ? 10.671 7.291 2.986 1.00 94.44 93 THR A CA 1
ATOM 670 C C . THR A 1 93 ? 10.112 5.902 2.715 1.00 94.44 93 THR A C 1
ATOM 672 O O . THR A 1 93 ? 9.635 5.226 3.627 1.00 94.44 93 THR A O 1
ATOM 675 N N . VAL A 1 94 ? 10.217 5.462 1.461 1.00 96.81 94 VAL A N 1
ATOM 676 C CA . VAL A 1 94 ? 9.795 4.133 1.011 1.00 96.81 94 VAL A CA 1
ATOM 677 C C . VAL A 1 94 ? 11.021 3.262 0.776 1.00 96.81 94 VAL A C 1
ATOM 679 O O . VAL A 1 94 ? 11.979 3.681 0.126 1.00 96.81 94 VAL A O 1
ATOM 682 N N . TYR A 1 95 ? 10.962 2.034 1.278 1.00 97.62 95 TYR A N 1
ATOM 683 C CA . TYR A 1 95 ? 11.959 0.996 1.050 1.00 97.62 95 TYR A CA 1
ATOM 684 C C . TYR A 1 95 ? 11.350 -0.124 0.220 1.00 97.62 95 TYR A C 1
ATOM 686 O O . TYR A 1 95 ? 10.215 -0.529 0.469 1.00 97.62 95 TYR A O 1
ATOM 694 N N . ALA A 1 96 ? 12.132 -0.658 -0.714 1.00 97.56 96 ALA A N 1
ATOM 695 C CA . ALA A 1 96 ? 11.778 -1.808 -1.530 1.00 97.56 96 ALA A CA 1
ATOM 696 C C . ALA A 1 96 ? 12.901 -2.846 -1.478 1.00 97.56 96 ALA A C 1
ATOM 698 O O . ALA A 1 96 ? 14.081 -2.495 -1.506 1.00 97.56 96 ALA A O 1
ATOM 699 N N . GLY A 1 97 ? 12.529 -4.119 -1.393 1.00 96.88 97 GLY A N 1
ATOM 700 C CA . GLY A 1 97 ? 13.460 -5.238 -1.348 1.00 96.88 97 GLY A CA 1
ATOM 701 C C . GLY A 1 97 ? 13.010 -6.382 -2.245 1.00 96.88 97 GLY A C 1
ATOM 702 O O . GLY A 1 97 ? 11.836 -6.770 -2.251 1.00 96.88 97 GLY A O 1
ATOM 703 N N . ALA A 1 98 ? 13.968 -6.948 -2.969 1.00 93.94 98 ALA A N 1
ATOM 704 C CA . ALA A 1 98 ? 13.838 -8.186 -3.722 1.00 93.94 98 ALA A CA 1
ATOM 705 C C . ALA A 1 98 ? 14.852 -9.213 -3.183 1.00 93.94 98 ALA A C 1
ATOM 707 O O . ALA A 1 98 ? 15.889 -8.812 -2.651 1.00 93.94 98 ALA A O 1
ATOM 708 N N . PRO A 1 99 ? 1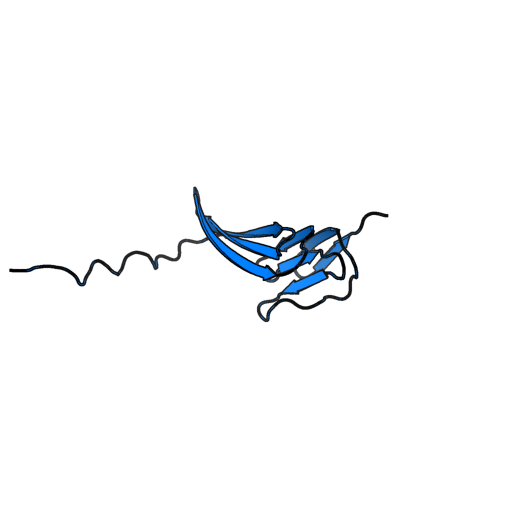4.550 -10.520 -3.260 1.00 88.88 99 PRO A N 1
ATOM 709 C CA . PRO A 1 99 ? 15.557 -11.549 -3.017 1.00 88.88 99 PRO A CA 1
ATOM 710 C C . PRO A 1 99 ? 16.691 -11.449 -4.054 1.00 88.88 99 PRO A C 1
ATOM 712 O O . PRO A 1 99 ? 16.436 -11.041 -5.187 1.00 88.88 99 PRO A O 1
ATOM 715 N N . ASP A 1 100 ? 17.909 -11.815 -3.642 1.00 81.50 100 ASP A N 1
ATOM 716 C CA . ASP A 1 100 ? 19.087 -11.959 -4.520 1.00 81.50 100 ASP A CA 1
ATOM 717 C C . ASP A 1 100 ? 18.977 -13.210 -5.411 1.00 81.50 100 ASP A C 1
ATOM 719 O O . ASP A 1 100 ? 18.448 -14.241 -4.917 1.00 81.50 100 ASP A O 1
#

Mean predicted aligned error: 8.54 Å